Protein AF-I1PWY7-F1 (afdb_monomer)

Secondary structure (DSSP, 8-state):
--------------------------GGGS-HHHHHHHTT-------THHHHHHHHHHHHHHHHHHHHHHHHHHHHHHT-

pLDDT: mean 70.64, std 14.63, range [36.97, 94.44]

Sequence (80 aa):
MSNAALSPSLKNGEVCTVSPSVGEWSPDLLNPHVVRAMKGCIEWPRGTQKQNTHNLKSKLLEAKLDGHKVQLRQALKQKI

Organism: Oryza glaberrima (NCBI:txid4538)

Structure (mmCIF, N/CA/C/O backbone):
data_AF-I1PWY7-F1
#
_entry.id   AF-I1PWY7-F1
#
loop_
_atom_site.group_PDB
_atom_site.id
_atom_site.type_symbol
_atom_site.label_atom_id
_atom_site.label_alt_id
_atom_site.label_comp_id
_atom_site.label_asym_id
_atom_site.label_entity_id
_atom_site.label_seq_id
_atom_site.pdbx_PDB_ins_code
_atom_site.Cartn_x
_atom_site.Cartn_y
_atom_site.Cartn_z
_atom_site.occupancy
_atom_site.B_iso_or_equiv
_atom_site.auth_seq_id
_atom_site.auth_comp_id
_atom_site.auth_asym_id
_atom_site.auth_atom_id
_atom_site.pdbx_PDB_model_num
ATOM 1 N N . MET A 1 1 ? 67.462 -13.444 -8.103 1.00 36.97 1 MET A N 1
ATOM 2 C CA . MET A 1 1 ? 66.276 -13.429 -8.986 1.00 36.97 1 MET A CA 1
ATOM 3 C C . MET A 1 1 ? 65.473 -12.190 -8.619 1.00 36.97 1 MET A C 1
ATOM 5 O O . MET A 1 1 ? 64.947 -12.152 -7.518 1.00 36.97 1 MET A O 1
ATOM 9 N N . SER A 1 2 ? 65.519 -11.138 -9.441 1.00 47.25 2 SER A N 1
ATOM 10 C CA . SER A 1 2 ? 64.859 -9.854 -9.160 1.00 47.25 2 SER A CA 1
ATOM 11 C C . SER A 1 2 ? 63.656 -9.717 -10.088 1.00 47.25 2 SER A C 1
ATOM 13 O O . SER A 1 2 ? 63.826 -9.683 -11.305 1.00 47.25 2 SER A O 1
ATOM 15 N N . ASN A 1 3 ? 62.451 -9.704 -9.524 1.00 53.97 3 ASN A N 1
ATOM 16 C CA . ASN A 1 3 ? 61.203 -9.636 -10.278 1.00 53.97 3 ASN A CA 1
ATOM 17 C C . ASN A 1 3 ? 60.774 -8.167 -10.349 1.00 53.97 3 ASN A C 1
ATOM 19 O O . ASN A 1 3 ? 60.054 -7.682 -9.478 1.00 53.97 3 ASN A O 1
ATOM 23 N N . ALA A 1 4 ? 61.247 -7.441 -11.361 1.00 56.91 4 ALA A N 1
ATOM 24 C CA . ALA A 1 4 ? 60.734 -6.111 -11.660 1.00 56.91 4 ALA A CA 1
ATOM 25 C C . ALA A 1 4 ? 59.359 -6.264 -12.327 1.00 56.91 4 ALA A C 1
ATOM 27 O O . ALA A 1 4 ? 59.260 -6.671 -13.484 1.00 56.91 4 ALA A O 1
ATOM 28 N N . ALA A 1 5 ? 58.292 -5.982 -11.580 1.00 57.38 5 ALA A N 1
ATOM 29 C CA . ALA A 1 5 ? 56.952 -5.874 -12.134 1.00 57.38 5 ALA A CA 1
ATOM 30 C C . ALA A 1 5 ? 56.917 -4.671 -13.089 1.00 57.38 5 ALA A C 1
ATOM 32 O O . ALA A 1 5 ? 56.895 -3.521 -12.654 1.00 57.38 5 ALA A O 1
ATOM 33 N N . LEU A 1 6 ? 56.956 -4.939 -14.395 1.00 57.25 6 LEU A N 1
ATOM 34 C CA . LEU A 1 6 ? 56.677 -3.941 -15.421 1.00 57.25 6 LEU A CA 1
ATOM 35 C C . LEU A 1 6 ? 55.185 -3.610 -15.354 1.00 57.25 6 LEU A C 1
ATOM 37 O O . LEU A 1 6 ? 54.337 -4.353 -15.845 1.00 57.25 6 LEU A O 1
ATOM 41 N N . SER A 1 7 ? 54.868 -2.500 -14.699 1.00 56.19 7 SER A N 1
ATOM 42 C CA . SER A 1 7 ? 53.576 -1.835 -14.802 1.00 56.19 7 SER A CA 1
ATOM 43 C C . SER A 1 7 ? 53.315 -1.494 -16.276 1.00 56.19 7 SER A C 1
ATOM 45 O O . SER A 1 7 ? 54.182 -0.891 -16.914 1.00 56.19 7 SER A O 1
ATOM 47 N N . PRO A 1 8 ? 52.157 -1.858 -16.861 1.00 57.91 8 PRO A N 1
ATOM 48 C CA . PRO A 1 8 ? 51.844 -1.428 -18.212 1.00 57.91 8 PRO A CA 1
ATOM 49 C C . PRO A 1 8 ? 51.624 0.083 -18.166 1.00 57.91 8 PRO A C 1
ATOM 51 O O . PRO A 1 8 ? 50.701 0.579 -17.517 1.00 57.91 8 PRO A O 1
ATOM 54 N N . S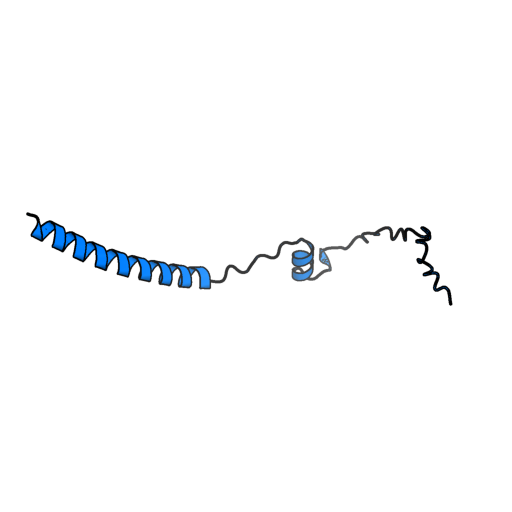ER A 1 9 ? 52.519 0.825 -18.812 1.00 49.66 9 SER A N 1
ATOM 55 C CA . SER A 1 9 ? 52.355 2.254 -19.013 1.00 49.66 9 SER A CA 1
ATOM 56 C C . SER A 1 9 ? 51.060 2.479 -19.791 1.00 49.66 9 SER A C 1
ATOM 58 O O . SER A 1 9 ? 50.890 1.982 -20.906 1.00 49.66 9 SER A O 1
ATOM 60 N N . LEU A 1 10 ? 50.123 3.222 -19.195 1.00 57.38 10 LEU A N 1
ATOM 61 C CA . LEU A 1 10 ? 49.002 3.795 -19.930 1.00 57.38 10 LEU A CA 1
ATOM 62 C C . LEU A 1 10 ? 49.595 4.786 -20.939 1.00 57.38 10 LEU A C 1
ATOM 64 O O . LEU A 1 10 ? 49.823 5.958 -20.641 1.00 57.38 10 LEU A O 1
ATOM 68 N N . LYS A 1 11 ? 49.909 4.292 -22.138 1.00 45.78 11 LYS A N 1
ATOM 69 C CA . LYS A 1 11 ? 50.138 5.139 -23.299 1.00 45.7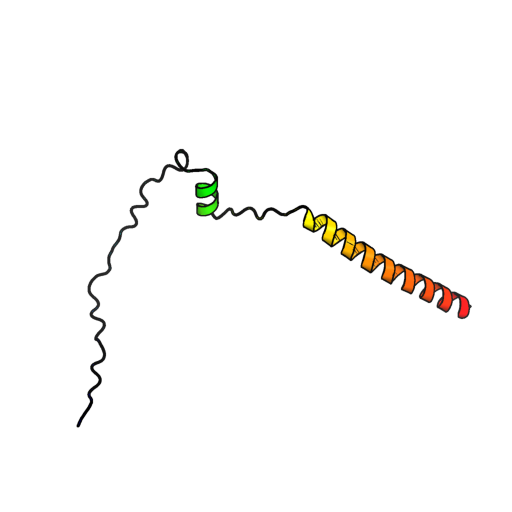8 11 LYS A CA 1
ATOM 70 C C . LYS A 1 11 ? 48.766 5.698 -23.680 1.00 45.78 11 LYS A C 1
ATOM 72 O O . LYS A 1 11 ? 47.903 5.024 -24.236 1.00 45.78 11 LYS A O 1
ATOM 77 N N . ASN A 1 12 ? 48.569 6.950 -23.310 1.00 57.12 12 ASN A N 1
ATOM 78 C CA . ASN A 1 12 ? 47.492 7.793 -23.791 1.00 57.12 12 ASN A CA 1
ATOM 79 C C . ASN A 1 12 ? 47.688 7.932 -25.305 1.00 57.12 12 ASN A C 1
ATOM 81 O O . ASN A 1 12 ? 48.692 8.493 -25.741 1.00 57.12 12 ASN A O 1
ATOM 85 N N . GLY A 1 13 ? 46.798 7.369 -26.115 1.00 55.38 13 GLY A N 1
ATOM 86 C CA . GLY A 1 13 ? 47.024 7.363 -27.557 1.00 55.38 13 GLY A CA 1
ATOM 87 C C . GLY A 1 13 ? 45.945 6.649 -28.339 1.00 55.38 13 GLY A C 1
ATOM 88 O O . GLY A 1 13 ? 46.259 5.691 -29.026 1.00 55.38 13 GLY A O 1
ATOM 89 N N . GLU A 1 14 ? 44.705 7.088 -28.142 1.00 46.56 14 GLU A N 1
ATOM 90 C CA . GLU A 1 14 ? 43.647 7.253 -29.147 1.00 46.56 14 GLU A CA 1
ATOM 91 C C . GLU A 1 14 ? 42.351 7.447 -28.365 1.00 46.56 14 GLU A C 1
ATOM 93 O O . GLU A 1 14 ? 41.687 6.504 -27.938 1.00 46.56 14 GLU A O 1
ATOM 98 N N . VAL A 1 15 ? 41.999 8.716 -28.137 1.00 48.50 15 VAL A N 1
ATOM 99 C CA . VAL A 1 15 ? 40.591 9.057 -27.962 1.00 48.50 15 VAL A CA 1
ATOM 100 C C . VAL A 1 15 ? 39.946 8.585 -29.252 1.00 48.50 15 VAL A C 1
ATOM 102 O O . VAL A 1 15 ? 40.096 9.222 -30.291 1.00 48.50 15 VAL A O 1
ATOM 105 N N . CYS A 1 16 ? 39.294 7.427 -29.205 1.00 55.50 16 CYS A N 1
ATOM 106 C CA . CYS A 1 16 ? 38.370 7.037 -30.245 1.00 55.50 16 CYS A CA 1
ATOM 107 C C . CYS A 1 16 ? 37.262 8.089 -30.174 1.00 55.50 16 CYS A C 1
ATOM 109 O O . CYS A 1 16 ? 36.317 7.967 -29.393 1.00 55.50 16 CYS A O 1
ATOM 111 N N . THR A 1 17 ? 37.424 9.185 -30.920 1.00 52.84 17 THR A N 1
ATOM 112 C CA . THR A 1 17 ? 36.352 10.130 -31.197 1.00 52.84 17 THR A CA 1
ATOM 113 C C . THR A 1 17 ? 35.408 9.405 -32.137 1.00 52.84 17 THR A C 1
ATOM 115 O O . THR A 1 17 ? 35.322 9.697 -33.327 1.00 52.84 17 THR A O 1
ATOM 118 N N . VAL A 1 18 ? 34.705 8.412 -31.596 1.00 54.84 18 VAL A N 1
ATOM 119 C CA . VAL A 1 18 ? 33.406 8.044 -32.115 1.00 54.84 18 VAL A CA 1
ATOM 120 C C . VAL A 1 18 ? 32.585 9.293 -31.858 1.00 54.84 18 VAL A C 1
ATOM 122 O O . VAL A 1 18 ? 32.038 9.481 -30.774 1.00 54.84 18 VAL A O 1
ATOM 125 N N . SER A 1 19 ? 32.583 10.218 -32.819 1.00 58.47 19 SER A N 1
ATOM 126 C CA . SER A 1 19 ? 31.490 11.165 -32.914 1.00 58.47 19 SER A CA 1
ATOM 127 C C . SER A 1 19 ? 30.247 10.290 -32.840 1.00 58.47 19 SER A C 1
ATOM 129 O O . SER A 1 19 ? 30.098 9.414 -33.701 1.00 58.47 19 SER A O 1
ATOM 131 N N . PRO A 1 20 ? 29.374 10.439 -31.829 1.00 55.72 20 PRO A N 1
ATOM 132 C CA . PRO A 1 20 ? 28.060 9.881 -31.965 1.00 55.72 20 PRO A CA 1
ATOM 133 C C . PRO A 1 20 ? 27.462 10.751 -33.062 1.00 55.72 20 PRO A C 1
ATOM 135 O O . PRO A 1 20 ? 26.916 11.822 -32.807 1.00 55.72 20 PRO A O 1
ATOM 138 N N . SER A 1 21 ? 27.634 10.332 -34.316 1.00 61.31 21 SER A N 1
ATOM 139 C CA . SER A 1 21 ? 26.611 10.584 -35.301 1.00 61.31 21 SER A CA 1
ATOM 140 C C . SER A 1 21 ? 25.389 9.947 -34.666 1.00 61.31 21 SER A C 1
ATOM 142 O O . SER A 1 21 ? 25.174 8.737 -34.731 1.00 61.31 21 SER A O 1
ATOM 144 N N . VAL A 1 22 ? 24.652 10.764 -33.916 1.00 54.97 22 VAL A N 1
ATOM 145 C CA . VAL A 1 22 ? 23.247 10.547 -33.655 1.00 54.97 22 VAL A CA 1
ATOM 146 C C . VAL A 1 22 ? 22.661 10.653 -35.049 1.00 54.97 22 VAL A C 1
ATOM 148 O O . VAL A 1 22 ? 22.250 11.724 -35.483 1.00 54.97 22 VAL A O 1
ATOM 151 N N . GLY A 1 23 ? 22.795 9.558 -35.805 1.00 58.44 23 GLY A N 1
ATOM 152 C CA . GLY A 1 23 ? 22.131 9.388 -37.072 1.00 58.44 23 GLY A CA 1
ATOM 153 C C . GLY A 1 23 ? 20.690 9.745 -36.795 1.00 58.44 23 GLY A C 1
ATOM 154 O O . GLY A 1 23 ? 20.135 9.314 -35.781 1.00 58.44 23 GLY A O 1
ATOM 155 N N . GLU A 1 24 ? 20.167 10.635 -37.619 1.00 61.19 24 GLU A N 1
ATOM 156 C CA . GLU A 1 24 ? 18.806 11.124 -37.565 1.00 61.19 24 GLU A CA 1
ATOM 157 C C . GLU A 1 24 ? 17.863 9.920 -37.570 1.00 61.19 24 GLU A C 1
ATOM 159 O O . GLU A 1 24 ? 17.538 9.345 -38.605 1.00 61.19 24 GLU A O 1
ATOM 164 N N . TRP A 1 25 ? 17.534 9.432 -36.377 1.00 64.75 25 TRP A N 1
ATOM 165 C CA . TRP A 1 25 ? 16.725 8.245 -36.213 1.00 64.75 25 TRP A CA 1
ATOM 166 C C . TRP A 1 25 ? 15.294 8.741 -36.264 1.00 64.75 25 TRP A C 1
ATOM 168 O O . TRP A 1 25 ? 14.822 9.405 -35.345 1.00 64.75 25 TRP A O 1
ATOM 178 N N . SER A 1 26 ? 14.620 8.491 -37.382 1.00 69.88 26 SER A N 1
ATOM 179 C CA . SER A 1 26 ? 13.213 8.842 -37.533 1.00 69.88 26 SER A CA 1
ATOM 180 C C . SER A 1 26 ? 12.396 8.000 -36.547 1.00 69.88 26 SER A C 1
ATOM 182 O O . SER A 1 26 ? 12.317 6.778 -36.717 1.00 69.88 26 SER A O 1
ATOM 184 N N . PRO A 1 27 ? 11.779 8.606 -35.516 1.00 67.62 27 PRO A N 1
ATOM 185 C CA . PRO A 1 27 ? 11.014 7.857 -34.521 1.00 67.62 27 PRO A CA 1
ATOM 186 C C . PRO A 1 27 ? 9.807 7.149 -35.148 1.00 67.62 27 PRO A C 1
ATOM 188 O O . PRO A 1 27 ? 9.381 6.108 -34.657 1.00 67.62 27 PRO A O 1
ATOM 191 N N . ASP A 1 28 ? 9.303 7.685 -36.262 1.00 69.56 28 ASP A N 1
ATOM 192 C CA . ASP A 1 28 ? 8.091 7.233 -36.950 1.00 69.56 28 ASP A CA 1
ATOM 193 C C . ASP A 1 28 ? 8.245 5.881 -37.665 1.00 69.56 28 ASP A C 1
ATOM 195 O O . ASP A 1 28 ? 7.250 5.224 -37.966 1.00 69.56 28 ASP A O 1
ATOM 199 N N . LEU A 1 29 ? 9.483 5.440 -37.922 1.00 74.25 29 LEU A N 1
ATOM 200 C CA . LEU A 1 29 ? 9.775 4.146 -38.555 1.00 74.25 29 LEU A CA 1
ATOM 201 C C . LEU A 1 29 ? 10.028 3.027 -37.534 1.00 74.25 29 LEU A C 1
ATOM 203 O O . LEU A 1 29 ? 10.124 1.855 -37.903 1.00 74.25 29 LEU A O 1
ATOM 207 N N . LEU A 1 30 ? 10.154 3.372 -36.252 1.00 73.06 30 LEU A N 1
ATOM 208 C CA . LEU A 1 30 ? 10.441 2.428 -35.181 1.00 73.06 30 LEU A CA 1
ATOM 209 C C . LEU A 1 30 ? 9.160 2.028 -34.454 1.00 73.06 30 LEU A C 1
ATOM 211 O O . LEU A 1 30 ? 8.219 2.802 -34.305 1.00 73.06 30 LEU A O 1
ATOM 215 N N . ASN A 1 31 ? 9.141 0.796 -33.943 1.00 80.44 31 ASN A N 1
ATOM 216 C CA . ASN A 1 31 ? 8.036 0.317 -33.124 1.00 80.44 31 ASN A CA 1
ATOM 217 C C . ASN A 1 31 ? 7.789 1.307 -31.958 1.00 80.44 31 ASN A C 1
ATOM 219 O O . ASN A 1 31 ? 8.727 1.589 -31.202 1.00 80.44 31 ASN A O 1
ATOM 223 N N . PRO A 1 32 ? 6.547 1.784 -31.745 1.00 79.50 32 PRO A N 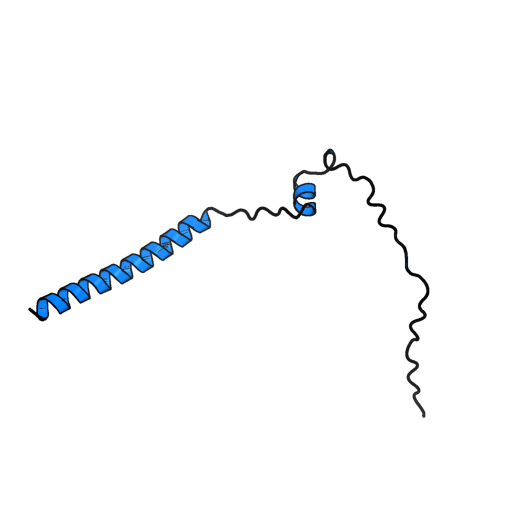1
ATOM 224 C CA . PRO A 1 32 ? 6.209 2.703 -30.658 1.00 79.50 32 PRO A CA 1
ATOM 225 C C . PRO A 1 32 ? 6.681 2.246 -29.270 1.00 79.50 32 PRO A C 1
ATOM 227 O O . PRO A 1 32 ? 6.956 3.073 -28.401 1.00 79.50 32 PRO A O 1
ATOM 230 N N . HIS A 1 33 ? 6.796 0.935 -29.041 1.00 77.00 33 HIS A N 1
ATOM 231 C CA . HIS A 1 33 ? 7.329 0.364 -27.804 1.00 77.00 33 HIS A CA 1
ATOM 232 C C . HIS A 1 33 ? 8.840 0.583 -27.647 1.00 77.00 33 HIS A C 1
ATOM 234 O O . HIS A 1 33 ? 9.298 0.868 -26.541 1.00 77.00 33 HIS A O 1
ATOM 240 N N . VAL A 1 34 ? 9.603 0.508 -28.741 1.00 77.56 34 VAL A N 1
ATOM 241 C CA . VAL A 1 34 ? 11.051 0.775 -28.760 1.00 77.56 34 VAL A CA 1
ATOM 242 C C . VAL A 1 34 ? 11.307 2.262 -28.529 1.00 77.56 34 VAL A C 1
ATOM 244 O O . VAL A 1 34 ? 12.084 2.614 -27.645 1.00 77.56 34 VAL A O 1
ATOM 247 N N . VAL A 1 35 ? 10.574 3.139 -29.225 1.00 81.50 35 VAL A N 1
ATOM 248 C CA . VAL A 1 35 ? 10.654 4.600 -29.034 1.00 81.50 35 VAL A CA 1
ATOM 249 C C . VAL A 1 35 ? 10.317 4.987 -27.592 1.00 81.50 35 VAL A C 1
ATOM 251 O O . VAL A 1 35 ? 11.010 5.795 -26.977 1.00 81.50 35 VAL A O 1
ATOM 254 N N . ARG A 1 36 ? 9.283 4.372 -27.008 1.00 78.94 36 ARG A N 1
ATOM 255 C CA . ARG A 1 36 ? 8.875 4.602 -25.614 1.00 78.94 36 ARG A CA 1
ATOM 256 C C . ARG A 1 36 ? 9.940 4.172 -24.605 1.00 78.94 36 ARG A C 1
ATOM 258 O O . ARG A 1 36 ? 10.167 4.891 -23.630 1.00 78.94 36 ARG A O 1
ATOM 265 N N . ALA A 1 37 ? 10.590 3.034 -24.845 1.00 76.62 37 ALA A N 1
ATOM 266 C CA . ALA A 1 37 ? 11.686 2.546 -24.015 1.00 76.62 37 ALA A CA 1
ATOM 267 C C . ALA A 1 37 ? 12.918 3.459 -24.119 1.00 76.62 37 ALA A C 1
ATOM 269 O O . ALA A 1 37 ? 13.467 3.855 -23.093 1.00 76.62 37 ALA A O 1
ATOM 270 N N . MET A 1 38 ? 13.294 3.869 -25.336 1.00 78.44 38 MET A N 1
ATOM 271 C CA . MET A 1 38 ? 14.406 4.801 -25.575 1.00 78.44 38 MET A CA 1
ATOM 272 C C . MET A 1 38 ? 14.153 6.186 -24.968 1.00 78.44 38 MET A C 1
ATOM 274 O O . MET A 1 38 ? 15.068 6.799 -24.427 1.00 78.44 38 MET A O 1
ATOM 278 N N . LYS A 1 39 ? 12.903 6.662 -24.989 1.00 80.50 39 LYS 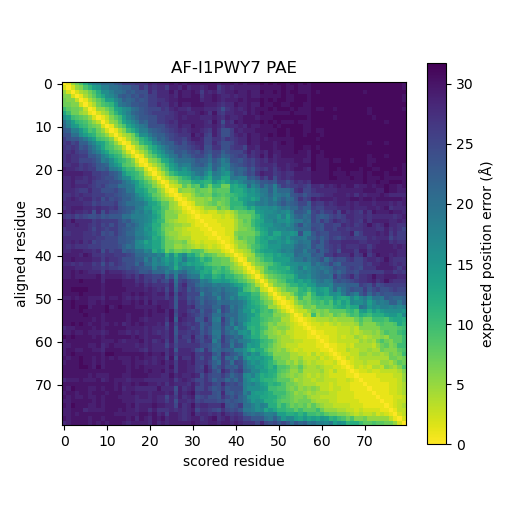A N 1
ATOM 279 C CA . LYS A 1 39 ? 12.492 7.934 -24.374 1.00 80.50 39 LYS A CA 1
ATOM 280 C C . LYS A 1 39 ? 12.486 7.893 -22.835 1.00 80.50 39 LYS A C 1
ATOM 282 O O . LYS A 1 39 ? 12.209 8.907 -22.201 1.00 80.50 39 LYS A O 1
ATOM 287 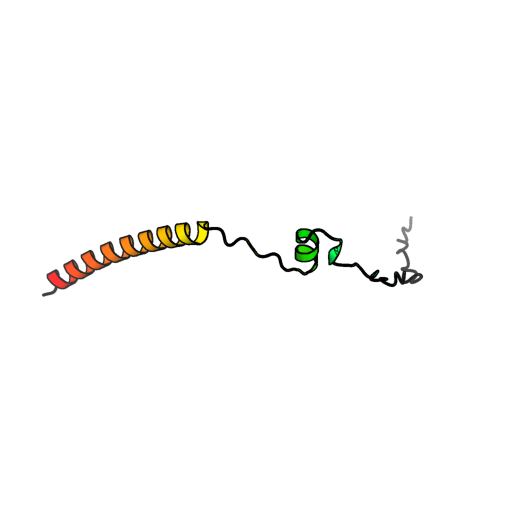N N . GLY A 1 40 ? 12.761 6.738 -22.221 1.00 70.94 40 GLY A N 1
ATOM 288 C CA . GLY A 1 40 ? 12.765 6.569 -20.765 1.00 70.94 40 GLY A CA 1
ATOM 289 C C . GLY A 1 40 ? 11.367 6.567 -20.138 1.00 70.94 40 GLY A C 1
ATOM 290 O O . GLY A 1 40 ? 11.233 6.631 -18.918 1.00 70.94 40 GLY A O 1
ATOM 291 N N . CYS A 1 41 ? 10.308 6.476 -20.946 1.00 70.69 41 CYS A N 1
ATOM 292 C CA . CYS A 1 41 ? 8.927 6.458 -20.472 1.00 70.69 41 CYS A CA 1
ATOM 293 C C . CYS A 1 41 ? 8.439 5.014 -20.297 1.00 70.69 41 CYS A C 1
ATOM 295 O O . CYS A 1 41 ? 7.507 4.577 -20.972 1.00 70.69 41 CYS A O 1
ATOM 297 N N . ILE A 1 42 ? 9.054 4.263 -19.380 1.00 69.31 42 ILE A N 1
ATOM 298 C CA . ILE A 1 42 ? 8.477 2.997 -18.916 1.00 69.31 42 ILE A CA 1
ATOM 299 C C . ILE A 1 42 ? 7.309 3.362 -17.998 1.00 69.31 42 ILE A C 1
ATOM 301 O O . ILE A 1 42 ? 7.475 3.600 -16.801 1.00 69.31 42 ILE A O 1
ATOM 305 N N . GLU A 1 43 ? 6.114 3.466 -18.572 1.00 70.00 43 GLU A N 1
ATOM 306 C CA . GLU A 1 43 ? 4.894 3.490 -17.778 1.00 70.00 43 GLU A CA 1
ATOM 307 C C . GLU A 1 43 ? 4.807 2.149 -17.049 1.00 70.00 43 GLU A C 1
ATOM 309 O O . GLU A 1 43 ? 4.557 1.108 -17.654 1.00 70.00 43 GLU A O 1
ATOM 314 N N . TRP A 1 44 ? 5.081 2.159 -15.744 1.00 70.00 44 TRP A N 1
ATOM 315 C CA . TRP A 1 44 ? 4.851 0.991 -14.910 1.00 70.00 44 TRP A CA 1
ATOM 316 C C . TRP A 1 44 ? 3.365 0.651 -14.998 1.00 70.00 44 TRP A C 1
ATOM 318 O O . TRP A 1 44 ? 2.558 1.492 -14.580 1.00 70.00 44 TRP A O 1
ATOM 328 N N . PRO A 1 45 ? 2.978 -0.541 -15.497 1.00 66.38 45 PRO A N 1
ATOM 329 C CA . PRO A 1 45 ? 1.588 -0.948 -15.484 1.00 66.38 45 PRO A CA 1
ATOM 330 C C . PRO A 1 45 ? 1.197 -1.005 -14.018 1.00 66.38 45 PRO A C 1
ATOM 332 O O . PRO A 1 45 ? 1.613 -1.891 -13.268 1.00 66.38 45 PRO A O 1
ATOM 335 N N . ARG A 1 46 ? 0.464 0.011 -13.562 1.00 64.12 46 ARG A N 1
ATOM 336 C CA . ARG A 1 46 ? -0.010 0.089 -12.187 1.00 64.12 46 ARG A CA 1
ATOM 337 C C . ARG A 1 46 ? -1.177 -0.882 -12.103 1.00 64.12 46 ARG A C 1
ATOM 339 O O . ARG A 1 46 ? -2.337 -0.496 -12.150 1.00 64.12 46 ARG A O 1
ATOM 346 N N . GLY A 1 47 ? -0.822 -2.162 -12.090 1.00 56.34 47 GLY A N 1
ATOM 347 C CA . GLY A 1 47 ? -1.739 -3.275 -12.155 1.00 56.34 47 GLY A CA 1
ATOM 348 C C . GLY A 1 47 ? -2.774 -3.159 -11.048 1.00 56.34 47 GLY A C 1
ATOM 349 O O . GLY A 1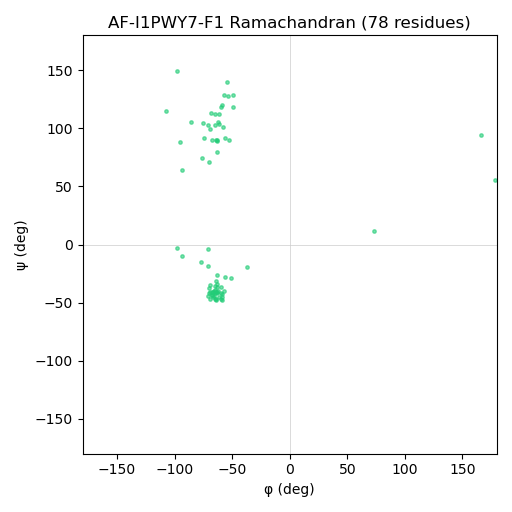 47 ? -2.472 -2.805 -9.903 1.00 56.34 47 GLY A O 1
ATOM 350 N N . THR A 1 48 ? -3.998 -3.499 -11.412 1.00 58.12 48 THR A N 1
ATOM 351 C CA . THR A 1 48 ? -5.209 -3.701 -10.605 1.00 58.12 48 THR A CA 1
ATOM 352 C C . THR A 1 48 ? -4.980 -4.367 -9.236 1.00 58.12 48 THR A C 1
ATOM 354 O O . THR A 1 48 ? -5.771 -4.179 -8.317 1.00 58.12 48 THR A O 1
ATOM 357 N N . GLN A 1 49 ? -3.853 -5.056 -9.034 1.00 57.91 49 GLN A N 1
ATOM 358 C CA . GLN A 1 49 ? -3.384 -5.578 -7.748 1.00 57.91 49 GLN A CA 1
ATOM 359 C C . GLN A 1 49 ? -3.231 -4.513 -6.644 1.00 57.91 49 GLN A C 1
ATOM 361 O O . GLN A 1 49 ? -3.396 -4.843 -5.463 1.00 57.91 49 GLN A O 1
ATOM 366 N N . LYS A 1 50 ? -2.967 -3.238 -6.975 1.00 57.38 50 LYS A N 1
ATOM 367 C CA . LYS A 1 50 ? -2.904 -2.163 -5.962 1.00 57.38 50 LYS A CA 1
ATOM 368 C C . LYS A 1 50 ? -4.237 -1.939 -5.242 1.00 57.38 50 LYS A C 1
ATOM 370 O O . LYS A 1 50 ? -4.219 -1.658 -4.049 1.00 57.38 50 LYS A O 1
ATOM 375 N N . GLN A 1 51 ? -5.370 -2.108 -5.922 1.00 60.94 51 GLN A N 1
ATOM 376 C CA . GLN A 1 51 ? -6.688 -1.950 -5.297 1.00 60.94 51 GLN A CA 1
ATOM 377 C C . GLN A 1 51 ? -6.980 -3.105 -4.333 1.00 60.94 51 GLN A C 1
ATOM 379 O O . GLN A 1 51 ? -7.387 -2.891 -3.194 1.00 60.94 51 GLN A O 1
ATOM 384 N N . ASN A 1 52 ? -6.679 -4.334 -4.753 1.00 60.47 52 ASN A N 1
ATOM 385 C CA . ASN A 1 52 ? -6.979 -5.543 -3.985 1.00 60.47 52 ASN A CA 1
ATOM 386 C C . ASN A 1 52 ? -6.090 -5.639 -2.734 1.00 60.47 52 ASN A C 1
ATOM 388 O O . ASN A 1 52 ? -6.565 -5.941 -1.644 1.00 60.47 52 ASN A O 1
ATOM 392 N N . THR A 1 53 ? -4.799 -5.321 -2.867 1.00 63.38 53 THR A N 1
ATOM 393 C CA . THR A 1 53 ? -3.857 -5.305 -1.735 1.00 63.38 53 THR A CA 1
ATOM 394 C C . THR A 1 53 ? -4.135 -4.163 -0.757 1.00 63.38 53 THR A C 1
ATOM 396 O O . THR A 1 53 ? -3.987 -4.359 0.449 1.00 63.38 53 THR A O 1
ATOM 399 N N . HIS A 1 54 ? -4.581 -2.998 -1.241 1.00 68.56 54 HIS A N 1
ATOM 400 C CA . HIS A 1 54 ? -5.046 -1.907 -0.385 1.00 68.56 54 HIS A CA 1
ATOM 401 C C . HIS A 1 54 ? -6.330 -2.291 0.368 1.00 68.56 54 HIS A C 1
ATOM 403 O O . HIS A 1 54 ? -6.400 -2.104 1.578 1.00 68.56 54 HIS A O 1
ATOM 409 N N . ASN A 1 55 ? -7.296 -2.917 -0.312 1.00 75.19 55 ASN A N 1
ATOM 410 C CA . ASN A 1 55 ? -8.554 -3.381 0.282 1.00 75.19 55 ASN A CA 1
ATOM 411 C C . ASN A 1 55 ? -8.350 -4.458 1.362 1.00 75.19 55 ASN A C 1
ATOM 413 O O . ASN A 1 55 ? -8.993 -4.421 2.406 1.00 75.19 55 ASN A O 1
ATOM 417 N N . LEU A 1 56 ? -7.447 -5.417 1.138 1.00 80.06 56 LEU A N 1
ATOM 418 C CA . LEU A 1 56 ? -7.157 -6.459 2.129 1.00 80.06 56 LEU A CA 1
ATOM 419 C C . LEU A 1 56 ? -6.438 -5.892 3.359 1.00 80.06 56 LEU A C 1
ATOM 421 O O . LEU A 1 56 ? -6.773 -6.250 4.488 1.00 80.06 56 LEU A O 1
ATOM 425 N N . LYS A 1 57 ? -5.480 -4.977 3.155 1.00 82.44 57 LYS A N 1
ATOM 426 C CA . LYS A 1 57 ? -4.794 -4.296 4.261 1.00 82.44 57 LYS A CA 1
ATOM 427 C C . LYS A 1 57 ? -5.748 -3.411 5.059 1.00 82.44 57 LYS A C 1
ATOM 429 O O . LYS A 1 57 ? -5.683 -3.439 6.284 1.00 82.44 57 LYS A O 1
ATOM 434 N N . SER A 1 58 ? -6.644 -2.675 4.398 1.00 79.50 58 SER A N 1
ATOM 435 C CA . SER A 1 58 ? -7.630 -1.843 5.093 1.00 79.50 58 SER A CA 1
ATOM 436 C C . SER A 1 58 ? -8.593 -2.700 5.911 1.00 79.50 58 SER A C 1
ATOM 438 O O . SER A 1 58 ? -8.731 -2.465 7.104 1.00 79.50 58 SER A O 1
ATOM 440 N N . LYS A 1 59 ? -9.156 -3.771 5.335 1.00 82.88 59 LYS A N 1
ATOM 441 C CA . LYS A 1 59 ? -10.042 -4.704 6.056 1.00 82.88 59 LYS A CA 1
ATOM 442 C C . LYS A 1 59 ? -9.390 -5.322 7.295 1.00 82.88 59 LYS A C 1
ATOM 444 O O . LYS A 1 59 ? -10.047 -5.457 8.323 1.00 82.88 59 LYS A O 1
ATOM 449 N N . LEU A 1 60 ? -8.105 -5.677 7.220 1.00 88.00 60 LEU A N 1
ATOM 450 C CA . LEU A 1 60 ? -7.368 -6.206 8.370 1.00 88.00 60 LEU A CA 1
ATOM 451 C C . LEU A 1 60 ? -7.190 -5.159 9.482 1.00 88.00 60 LEU A C 1
ATOM 453 O O . LEU A 1 60 ? -7.295 -5.492 10.663 1.00 88.00 60 LEU A O 1
ATOM 457 N N . LEU A 1 61 ? -6.899 -3.909 9.116 1.00 87.44 61 LEU A N 1
ATOM 458 C CA . LEU A 1 61 ? -6.759 -2.815 10.078 1.00 87.44 61 LEU A CA 1
ATOM 459 C C . LEU A 1 61 ? -8.100 -2.467 10.735 1.00 87.44 61 LEU A C 1
ATOM 461 O O . LEU A 1 61 ? -8.144 -2.337 11.956 1.00 87.44 61 LEU A O 1
ATOM 465 N N . GLU A 1 62 ? -9.182 -2.406 9.958 1.00 83.25 62 GLU A N 1
ATOM 466 C CA . GLU A 1 62 ? -10.541 -2.177 10.469 1.00 83.25 62 GLU A CA 1
ATOM 467 C C . GLU A 1 62 ? -10.951 -3.258 11.480 1.00 83.25 62 GLU A C 1
ATOM 469 O O . GLU A 1 62 ? -11.357 -2.939 12.595 1.00 83.25 62 GLU A O 1
ATOM 474 N N . ALA A 1 63 ? -10.735 -4.541 11.162 1.00 86.69 63 ALA A N 1
ATOM 475 C CA . ALA A 1 63 ? -11.061 -5.642 12.074 1.00 86.69 63 ALA A CA 1
ATOM 476 C C . ALA A 1 63 ? -10.305 -5.553 13.416 1.00 86.69 63 ALA A C 1
ATOM 478 O O . ALA A 1 63 ? -10.859 -5.864 14.473 1.00 86.69 63 ALA A O 1
ATOM 479 N N . LYS A 1 64 ? -9.043 -5.098 13.395 1.00 87.75 64 LYS A N 1
ATOM 480 C CA . LYS A 1 64 ? -8.262 -4.844 14.617 1.00 87.75 64 LYS A CA 1
ATOM 481 C C . LYS A 1 64 ? -8.812 -3.665 15.421 1.00 87.75 64 LYS A C 1
ATOM 483 O O . LYS A 1 64 ? -8.905 -3.756 16.646 1.00 87.75 64 LYS A O 1
ATOM 488 N N . LEU A 1 65 ? -9.166 -2.571 14.749 1.00 91.94 65 LEU A N 1
ATOM 489 C CA . LEU A 1 65 ? -9.712 -1.381 15.402 1.00 91.94 65 LEU A CA 1
ATOM 490 C C . LEU A 1 65 ? -11.078 -1.651 16.038 1.00 91.94 65 LEU A C 1
ATOM 492 O O . LEU A 1 65 ? -11.311 -1.210 17.164 1.00 91.94 65 LEU A O 1
ATOM 496 N N . ASP A 1 66 ? -11.945 -2.420 15.381 1.00 87.44 66 ASP A N 1
ATOM 497 C CA . ASP A 1 66 ? -13.249 -2.791 15.937 1.00 87.44 66 ASP A CA 1
ATOM 498 C C . ASP A 1 66 ? -13.119 -3.631 17.215 1.00 87.44 66 ASP A C 1
ATOM 500 O O . ASP A 1 66 ? -13.815 -3.363 18.199 1.00 87.44 66 ASP A O 1
ATOM 504 N N . GLY A 1 67 ? -12.175 -4.578 17.265 1.00 86.44 67 GLY A N 1
ATOM 505 C CA . GLY A 1 67 ? -11.884 -5.339 18.485 1.00 86.44 67 GLY A CA 1
ATOM 506 C C . GLY A 1 67 ? -11.445 -4.440 19.649 1.00 86.44 67 GLY A C 1
ATOM 507 O O . GLY A 1 67 ? -11.987 -4.530 20.755 1.00 86.44 67 GLY A O 1
ATOM 508 N N . HIS A 1 68 ? -10.520 -3.510 19.393 1.00 90.12 68 HIS A N 1
ATOM 509 C CA . HIS A 1 68 ? -10.065 -2.549 20.404 1.00 90.12 68 HIS A CA 1
ATOM 510 C C . HIS A 1 68 ? -11.178 -1.588 20.849 1.00 90.12 68 HIS A C 1
ATOM 512 O O . HIS A 1 68 ? -11.273 -1.241 22.026 1.00 90.12 68 HIS A O 1
ATOM 518 N N . LYS A 1 69 ? -12.060 -1.179 19.936 1.00 93.25 69 LYS A N 1
ATOM 519 C CA . LYS A 1 69 ? -13.205 -0.309 20.230 1.00 93.25 69 LYS A CA 1
ATOM 520 C C . LYS A 1 69 ? -14.218 -0.987 21.151 1.00 93.25 69 LYS A C 1
ATOM 522 O O . LYS A 1 69 ? -14.755 -0.333 22.046 1.00 93.25 69 LYS A O 1
ATOM 527 N N . VAL A 1 70 ? -14.477 -2.282 20.961 1.00 91.38 70 VAL A N 1
ATOM 528 C CA . VAL A 1 70 ? -15.339 -3.062 21.865 1.00 91.38 70 VAL A CA 1
ATOM 529 C C . VAL A 1 70 ? -14.711 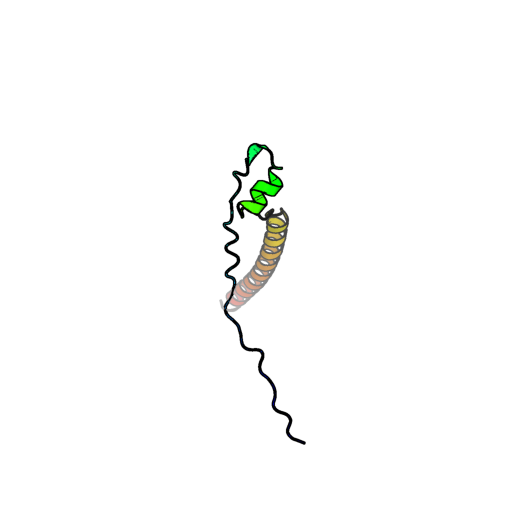-3.163 23.255 1.00 91.38 70 VAL A C 1
ATOM 531 O O . VAL A 1 70 ? -15.394 -2.869 24.237 1.00 91.38 70 VAL A O 1
ATOM 534 N N . GLN A 1 71 ? -13.416 -3.485 23.345 1.00 93.25 71 GLN A N 1
ATOM 535 C CA . GLN A 1 71 ? -12.699 -3.531 24.626 1.00 93.25 71 GLN A CA 1
ATOM 536 C C . GLN A 1 71 ? -12.736 -2.185 25.355 1.00 93.25 71 GLN A C 1
ATOM 538 O O . GLN A 1 71 ? -13.042 -2.132 26.545 1.00 93.25 71 GLN A O 1
ATOM 543 N N . LEU A 1 72 ? -12.494 -1.085 24.640 1.00 93.12 72 LEU A N 1
ATOM 544 C CA . LEU A 1 72 ? -12.545 0.257 25.213 1.00 93.12 72 LEU A CA 1
ATOM 545 C C . LEU A 1 72 ? -13.943 0.586 25.754 1.00 93.12 72 LEU A C 1
ATOM 547 O O . LEU A 1 72 ? -14.072 1.080 26.872 1.00 93.12 72 LEU A O 1
ATOM 551 N N . ARG A 1 73 ? 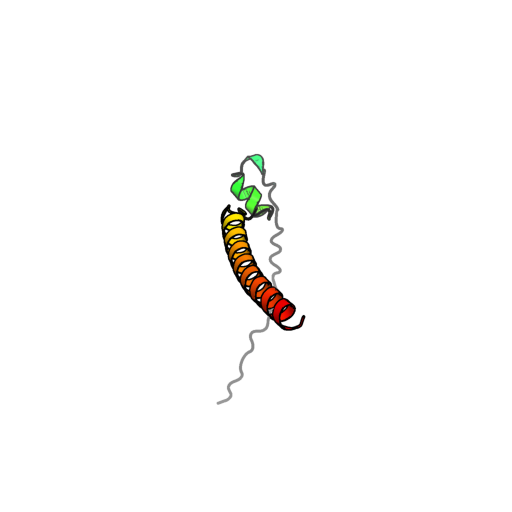-15.000 0.274 24.994 1.00 94.00 73 ARG A N 1
ATOM 552 C CA . ARG A 1 73 ? -16.389 0.464 25.445 1.00 94.00 73 ARG A CA 1
ATOM 553 C C . ARG A 1 73 ? -16.698 -0.342 26.705 1.00 94.00 73 ARG A C 1
ATOM 555 O O . ARG A 1 73 ? -17.351 0.182 27.602 1.00 94.00 73 ARG A O 1
ATOM 562 N N . GLN A 1 74 ? -16.233 -1.588 26.783 1.00 94.44 74 GLN A N 1
ATOM 563 C CA . GLN A 1 74 ? -16.406 -2.419 27.976 1.00 94.44 74 GLN A CA 1
ATOM 564 C C . GLN A 1 74 ? -15.666 -1.834 2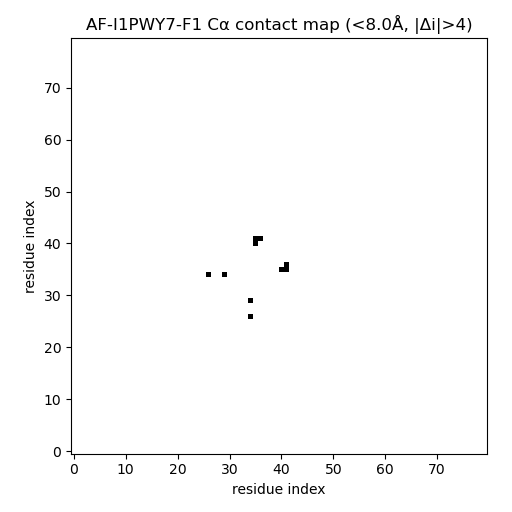9.185 1.00 94.44 74 GLN A C 1
ATOM 566 O O . GLN A 1 74 ? -16.276 -1.687 30.240 1.00 94.44 74 GLN A O 1
ATOM 571 N N . ALA A 1 75 ? -14.405 -1.430 29.022 1.00 92.94 75 ALA A N 1
ATOM 572 C CA . ALA A 1 75 ? -13.606 -0.843 30.097 1.00 92.94 75 ALA A CA 1
ATOM 573 C C . ALA A 1 75 ? -14.202 0.474 30.623 1.00 92.94 75 ALA A C 1
ATOM 575 O O . ALA A 1 75 ? -14.221 0.709 31.829 1.00 92.94 75 ALA A O 1
ATOM 576 N N . LEU A 1 76 ? -14.725 1.322 29.731 1.00 94.31 76 LEU A N 1
ATOM 577 C CA . LEU A 1 76 ? -15.409 2.558 30.119 1.00 94.31 76 LEU A CA 1
ATOM 578 C C . LEU A 1 76 ? -16.727 2.274 30.846 1.00 94.31 76 LEU A C 1
ATOM 580 O O . LEU A 1 76 ? -17.006 2.915 31.852 1.00 94.31 76 LEU A O 1
ATOM 584 N N . LYS A 1 77 ? -17.506 1.284 30.390 1.00 91.88 77 LYS A N 1
ATOM 585 C CA . LYS A 1 77 ? -18.745 0.863 31.062 1.00 91.88 77 LYS A CA 1
ATOM 586 C C . LYS A 1 77 ? -18.493 0.290 32.460 1.00 91.88 77 LYS A C 1
ATOM 588 O O . LYS A 1 77 ? -19.350 0.422 33.316 1.00 91.88 77 LYS A O 1
ATOM 593 N N . GLN A 1 78 ? -17.349 -0.352 32.686 1.00 86.56 78 GLN A N 1
ATOM 594 C CA . GLN A 1 78 ? -16.967 -0.882 34.001 1.00 86.56 78 GLN A CA 1
ATOM 595 C C . GLN A 1 78 ? -16.460 0.194 34.974 1.00 86.56 78 GLN A C 1
ATOM 597 O O . GLN A 1 78 ? -16.332 -0.085 36.162 1.00 86.56 78 GLN A O 1
ATOM 602 N N . LYS A 1 79 ? -16.119 1.390 34.479 1.00 79.00 79 LYS A N 1
ATOM 603 C CA . LYS A 1 79 ? -15.578 2.501 35.279 1.00 79.00 79 LYS A CA 1
ATOM 604 C C . LYS A 1 79 ? -16.620 3.547 35.696 1.00 79.00 79 LYS A C 1
ATOM 606 O O . LYS A 1 79 ? -16.246 4.498 36.380 1.00 79.00 79 LYS A O 1
ATOM 611 N N . ILE A 1 80 ? -17.869 3.389 35.263 1.00 65.88 80 ILE A N 1
ATOM 612 C CA . ILE A 1 80 ? -19.035 4.201 35.644 1.00 65.88 80 ILE A CA 1
ATOM 613 C C . ILE A 1 80 ? -19.883 3.360 36.591 1.00 65.88 80 ILE A C 1
ATOM 615 O O . ILE A 1 80 ? -20.342 3.921 37.605 1.00 65.88 80 ILE A O 1
#

Radius of gyration: 33.32 Å; Cα contacts (8 Å, |Δi|>4): 5; chains: 1; bounding box: 85×25×74 Å

Solvent-accessible surface area (backbone atoms only — not comparable to full-atom values): 5326 Å² total; per-residue (Å²): 138,83,85,79,80,79,72,83,75,84,74,86,83,71,83,78,76,70,69,77,74,73,64,87,73,64,66,89,82,47,58,71,69,58,51,32,53,75,71,68,58,74,76,72,79,82,53,75,62,60,59,55,56,48,51,53,52,49,53,55,51,51,57,52,49,52,54,52,51,52,51,50,52,50,55,54,62,72,73,110

Mean predicted aligned error: 20.3 Å

Foldseek 3Di:
DDDDPPDPPPPPDDPPPPVPPPPPDDLVVDDPVVSCVVVVNPPDCPDPVVVVVVVVVVVVVVVVVVVVVVVVVVVVVVVD